Protein AF-A0A6G4Q696-F1 (afdb_monomer_lite)

Secondary structure (DSSP, 8-state):
-HHHHHS-HHHHHTTEEEHHHHHIIIIIHHHHHHHHHHHHHS-TTS--HHHHHHHHHHHHHHHHHHHHHHTT--S-EEE--HHHHHHHHHHHHHHHHHHHHTT-HHHHHHHHHHHHHHHHHH--SHHHHHHHHHHHHHHHHHHHHHHHHHHHHHTT-

Sequence (157 aa):
ILISYLYDKQYVQFQAITGMSLFYCLVIFPMTIVVYLRVSQKNYLRSNKIEMIMGTIIAIISLLLIILQAFNITWGVIPITNFGHQFFFFIGIILVIAGIFYKRLEFSGIGLLFCQKTVDAMIHNPQSAQTFSLIIWILLVVLVIYFTIRLSSRTRL

pLDDT: mean 83.84, std 8.09, range [45.0, 93.19]

Structure (mmCIF, N/CA/C/O backbone):
data_AF-A0A6G4Q696-F1
#
_entry.id   AF-A0A6G4Q696-F1
#
loop_
_atom_site.group_PDB
_atom_site.id
_atom_site.type_symbol
_atom_site.label_atom_id
_atom_site.label_alt_id
_atom_site.label_comp_id
_atom_site.label_asym_id
_atom_site.label_entity_id
_atom_site.label_seq_id
_atom_site.pdbx_PDB_ins_code
_atom_site.Cartn_x
_atom_site.Cartn_y
_atom_site.Cartn_z
_atom_site.occupancy
_atom_site.B_iso_or_equiv
_atom_site.auth_seq_id
_atom_site.auth_comp_id
_atom_site.auth_asym_id
_atom_site.auth_atom_id
_atom_site.pdbx_PDB_model_num
ATOM 1 N N . ILE A 1 1 ? 3.439 3.596 6.120 1.00 63.78 1 ILE A N 1
ATOM 2 C CA . ILE A 1 1 ? 4.892 3.778 6.375 1.00 63.78 1 ILE A CA 1
ATOM 3 C C . ILE A 1 1 ? 5.698 2.643 5.749 1.00 63.78 1 ILE A C 1
ATOM 5 O O . ILE A 1 1 ? 6.442 2.932 4.823 1.00 63.78 1 ILE A O 1
ATOM 9 N N . LEU A 1 2 ? 5.495 1.377 6.149 1.00 72.62 2 LEU A N 1
ATOM 10 C CA . LEU A 1 2 ? 6.264 0.227 5.630 1.00 72.62 2 LEU A CA 1
ATOM 11 C C . LEU A 1 2 ? 6.328 0.156 4.100 1.00 72.62 2 LEU A C 1
ATOM 13 O O . LEU A 1 2 ? 7.404 0.025 3.532 1.00 72.62 2 LEU A O 1
ATOM 17 N N . ILE A 1 3 ? 5.184 0.336 3.437 1.00 72.75 3 ILE A N 1
ATOM 18 C CA . ILE A 1 3 ? 5.108 0.322 1.975 1.00 72.75 3 ILE A CA 1
ATOM 19 C C . ILE A 1 3 ? 5.985 1.382 1.305 1.00 72.75 3 ILE A C 1
ATOM 21 O O . ILE A 1 3 ? 6.590 1.128 0.271 1.00 72.75 3 ILE A O 1
ATOM 25 N N . SER A 1 4 ? 6.099 2.565 1.911 1.00 67.50 4 SER A N 1
ATOM 26 C CA . SER A 1 4 ? 6.919 3.645 1.366 1.00 67.50 4 SER A CA 1
ATOM 27 C C . SER A 1 4 ? 8.407 3.312 1.435 1.00 67.50 4 SER A C 1
ATOM 29 O O . SER A 1 4 ? 9.162 3.808 0.600 1.00 67.50 4 SER A O 1
ATOM 31 N N . TYR A 1 5 ? 8.793 2.506 2.429 1.00 68.44 5 TYR A N 1
ATOM 32 C CA . TYR A 1 5 ? 10.171 2.147 2.757 1.00 68.44 5 TYR A CA 1
ATOM 33 C C . TYR A 1 5 ? 10.646 0.887 2.030 1.00 68.44 5 TYR A C 1
ATOM 35 O O . TYR A 1 5 ? 11.786 0.825 1.593 1.00 68.44 5 TYR A O 1
ATOM 43 N N . LEU A 1 6 ? 9.774 -0.115 1.901 1.00 74.56 6 LEU A N 1
ATOM 44 C CA . LEU A 1 6 ? 10.112 -1.402 1.292 1.00 74.56 6 LEU A CA 1
ATOM 45 C C . LEU A 1 6 ? 9.912 -1.404 -0.222 1.00 74.56 6 LEU A C 1
ATOM 47 O O . LEU A 1 6 ? 10.681 -2.037 -0.941 1.00 74.56 6 LEU A O 1
ATOM 51 N N . TYR A 1 7 ? 8.863 -0.737 -0.707 1.00 76.44 7 TYR A N 1
ATOM 52 C CA . TYR A 1 7 ? 8.533 -0.731 -2.126 1.00 76.44 7 TYR A CA 1
ATOM 53 C C . TYR A 1 7 ? 9.314 0.380 -2.818 1.00 76.44 7 TYR A C 1
ATOM 55 O O . TYR A 1 7 ? 8.905 1.546 -2.819 1.00 76.44 7 TYR A O 1
ATOM 63 N N . ASP A 1 8 ? 10.471 0.038 -3.366 1.00 76.88 8 ASP A N 1
ATOM 64 C CA . ASP A 1 8 ? 11.295 0.994 -4.088 1.00 76.88 8 ASP A CA 1
ATOM 65 C C . ASP A 1 8 ? 10.829 1.118 -5.546 1.00 76.88 8 ASP A C 1
ATOM 67 O O . ASP A 1 8 ? 10.622 0.141 -6.265 1.00 76.88 8 ASP A O 1
ATOM 71 N N . LYS A 1 9 ? 10.613 2.372 -5.943 1.00 75.31 9 LYS A N 1
ATOM 72 C CA . LYS A 1 9 ? 10.074 2.764 -7.241 1.00 75.31 9 LYS A CA 1
ATOM 73 C C . LYS A 1 9 ? 11.085 2.507 -8.364 1.00 75.31 9 LYS A C 1
ATOM 75 O O . LYS A 1 9 ? 10.674 2.264 -9.492 1.00 75.31 9 LYS A O 1
ATOM 80 N N . GLN A 1 10 ? 12.384 2.500 -8.054 1.00 76.69 10 GLN A N 1
ATOM 81 C CA . GLN A 1 10 ? 13.433 2.227 -9.038 1.00 76.69 10 GLN A CA 1
ATOM 82 C C . GLN A 1 10 ? 13.297 0.825 -9.641 1.00 76.69 10 GLN A C 1
ATOM 84 O O . GLN A 1 10 ? 13.380 0.674 -10.856 1.00 76.69 10 GLN A O 1
ATOM 89 N N . TYR A 1 11 ? 12.994 -0.192 -8.825 1.00 74.38 11 TYR A N 1
ATOM 90 C CA . TYR A 1 11 ? 12.856 -1.568 -9.316 1.00 74.38 11 TYR A CA 1
ATOM 91 C C . TYR A 1 11 ? 11.647 -1.772 -10.237 1.00 74.38 11 TYR A C 1
ATOM 93 O O . TYR A 1 11 ? 11.683 -2.655 -11.089 1.00 74.38 11 TYR A O 1
ATOM 101 N N . VAL A 1 12 ? 10.614 -0.929 -10.141 1.00 71.69 12 VAL A N 1
ATOM 102 C CA . VAL A 1 12 ? 9.414 -1.021 -10.994 1.00 71.69 12 VAL A CA 1
ATOM 103 C C . VAL A 1 12 ? 9.760 -0.787 -12.463 1.00 71.69 12 VAL A C 1
ATOM 105 O O . VAL A 1 12 ? 9.250 -1.485 -13.335 1.00 71.69 12 VAL A O 1
ATOM 108 N N . GLN A 1 13 ? 10.679 0.141 -12.741 1.00 74.31 13 GLN A N 1
ATOM 109 C CA . GLN A 1 13 ? 11.148 0.413 -14.104 1.00 74.31 13 GLN A CA 1
ATOM 110 C C . GLN A 1 13 ? 11.919 -0.775 -14.697 1.00 74.31 13 GLN A C 1
ATOM 112 O O . GLN A 1 13 ? 11.897 -0.986 -15.907 1.00 74.31 13 GLN A O 1
ATOM 117 N N . PHE A 1 14 ? 12.543 -1.586 -13.838 1.00 78.12 14 PHE A N 1
ATOM 118 C CA . PHE A 1 14 ? 13.270 -2.801 -14.208 1.00 78.12 14 PHE A CA 1
ATOM 119 C C . PHE A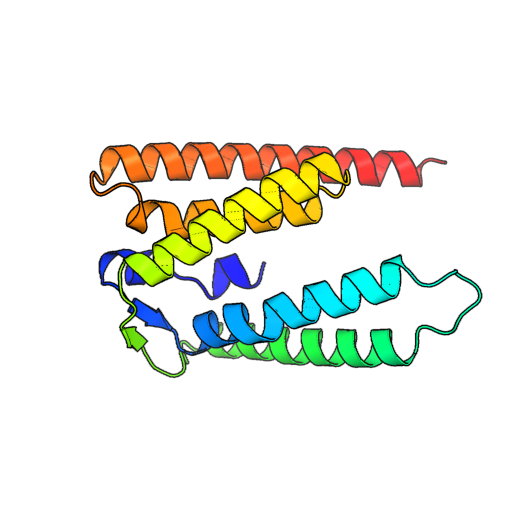 1 14 ? 12.429 -4.078 -14.088 1.00 78.12 14 PHE A C 1
ATOM 121 O O . PHE A 1 14 ? 12.990 -5.167 -14.174 1.00 78.12 14 PHE A O 1
ATOM 128 N N . GLN A 1 15 ? 11.107 -3.965 -13.896 1.00 80.81 15 GLN A N 1
ATOM 129 C CA . GLN A 1 15 ? 10.215 -5.120 -13.728 1.00 80.81 15 GLN A CA 1
ATOM 130 C C . GLN A 1 15 ? 10.680 -6.042 -12.591 1.00 80.81 15 GLN A C 1
ATOM 132 O O . GLN A 1 15 ? 10.793 -7.260 -12.732 1.00 80.81 15 GLN A O 1
ATOM 137 N N . ALA A 1 16 ? 11.017 -5.438 -11.455 1.00 82.38 16 ALA A N 1
ATOM 138 C CA . ALA A 1 16 ? 11.578 -6.128 -10.314 1.00 82.38 16 ALA A CA 1
ATOM 139 C C . ALA A 1 16 ? 10.956 -5.651 -8.999 1.00 82.38 16 ALA A C 1
ATOM 141 O O . ALA A 1 16 ? 10.448 -4.536 -8.864 1.00 82.38 16 ALA A O 1
ATOM 142 N N . ILE A 1 17 ? 11.022 -6.518 -7.995 1.00 84.12 17 ILE A N 1
ATOM 143 C CA . ILE A 1 17 ? 10.600 -6.231 -6.630 1.00 84.12 17 ILE A CA 1
ATOM 144 C C . ILE A 1 17 ? 11.579 -6.882 -5.649 1.00 84.12 17 ILE A C 1
ATOM 146 O O . ILE A 1 17 ? 12.161 -7.927 -5.936 1.00 84.12 17 ILE A O 1
ATOM 150 N N . THR A 1 18 ? 11.770 -6.293 -4.473 1.00 85.69 18 THR A N 1
ATOM 151 C CA . THR A 1 18 ? 12.564 -6.943 -3.419 1.00 85.69 18 THR A CA 1
ATOM 152 C C . THR A 1 18 ? 11.758 -8.059 -2.757 1.00 85.69 18 THR A C 1
ATOM 154 O O . THR A 1 18 ? 10.540 -7.942 -2.590 1.00 85.69 18 THR A O 1
ATOM 157 N N . GLY A 1 19 ? 12.423 -9.127 -2.310 1.00 83.12 19 GLY A N 1
ATOM 158 C CA . GLY A 1 19 ? 11.761 -10.211 -1.575 1.00 83.12 19 GLY A CA 1
ATOM 159 C C . GLY A 1 19 ? 10.996 -9.701 -0.347 1.00 83.12 19 GLY A C 1
ATOM 160 O O . GLY A 1 19 ? 9.878 -10.139 -0.073 1.00 83.12 19 GLY A O 1
ATOM 161 N N . MET A 1 20 ? 11.539 -8.690 0.340 1.00 85.75 20 MET A N 1
ATOM 162 C CA . MET A 1 20 ? 10.879 -8.070 1.494 1.00 85.75 20 MET A CA 1
ATOM 163 C C . MET A 1 20 ? 9.612 -7.280 1.140 1.00 85.75 20 MET A C 1
ATOM 165 O O . MET A 1 20 ? 8.629 -7.335 1.882 1.00 85.75 20 MET A O 1
ATOM 169 N N . SER A 1 21 ? 9.590 -6.553 0.017 1.00 83.88 21 SER A N 1
ATOM 170 C CA . SER A 1 21 ? 8.384 -5.823 -0.403 1.00 83.88 21 SER A CA 1
ATOM 171 C C . SER A 1 21 ? 7.302 -6.756 -0.931 1.00 83.88 21 SER A C 1
ATOM 173 O O . SER A 1 21 ? 6.124 -6.529 -0.649 1.00 83.88 21 SER A O 1
ATOM 175 N N . LEU A 1 22 ? 7.684 -7.847 -1.598 1.00 85.94 22 LEU A N 1
ATOM 176 C CA . LEU A 1 22 ? 6.765 -8.915 -1.985 1.00 85.94 22 LEU A CA 1
ATOM 177 C C . LEU A 1 22 ? 6.146 -9.571 -0.740 1.00 85.94 22 LEU A C 1
ATOM 179 O O . LEU A 1 22 ? 4.921 -9.669 -0.642 1.00 85.94 22 LEU A O 1
ATOM 183 N N . PHE A 1 23 ? 6.967 -9.928 0.253 1.00 87.88 23 PHE A N 1
ATOM 184 C CA . PHE A 1 23 ? 6.494 -10.475 1.528 1.00 87.88 23 PHE A CA 1
ATOM 185 C C . PHE A 1 23 ? 5.543 -9.513 2.253 1.00 87.88 23 PHE A C 1
ATOM 187 O O . PHE A 1 23 ? 4.484 -9.919 2.736 1.00 87.88 23 PHE A O 1
ATOM 194 N N . TYR A 1 24 ? 5.865 -8.217 2.274 1.00 87.19 24 TYR A N 1
ATOM 195 C CA . TYR A 1 24 ? 4.965 -7.212 2.826 1.00 87.19 24 TYR A CA 1
ATOM 196 C C . TYR A 1 24 ? 3.617 -7.171 2.093 1.00 87.19 24 TYR A C 1
ATOM 198 O O . TYR A 1 24 ? 2.572 -7.194 2.744 1.00 87.19 24 TYR A O 1
ATOM 206 N N . CYS A 1 25 ? 3.630 -7.127 0.758 1.00 86.06 25 CYS A N 1
ATOM 207 C CA . CYS A 1 25 ? 2.414 -6.990 -0.042 1.00 86.06 25 CYS A CA 1
ATOM 208 C C . CYS A 1 25 ? 1.510 -8.227 0.030 1.00 86.06 25 CYS A C 1
ATOM 210 O O . CYS A 1 25 ? 0.291 -8.072 0.039 1.00 86.06 25 CYS A O 1
ATOM 212 N N . LEU A 1 26 ? 2.080 -9.436 0.088 1.00 86.38 26 LEU A N 1
ATOM 213 C CA . LEU A 1 26 ? 1.307 -10.683 0.085 1.00 86.38 26 LEU A CA 1
ATOM 214 C C . LEU A 1 26 ? 0.927 -11.184 1.478 1.00 86.38 26 LEU A C 1
ATOM 216 O O . LEU A 1 26 ? -0.119 -11.809 1.627 1.00 86.38 26 LEU A O 1
ATOM 220 N N . VAL A 1 27 ? 1.755 -10.940 2.495 1.00 87.88 27 VAL A N 1
ATOM 221 C CA . VAL A 1 27 ? 1.557 -11.530 3.827 1.00 87.88 27 VAL A CA 1
ATOM 222 C C . VAL A 1 27 ? 1.122 -10.471 4.824 1.00 87.88 27 VAL A C 1
ATOM 224 O O . VAL A 1 27 ? 0.014 -10.532 5.356 1.00 87.88 27 VAL A O 1
ATOM 227 N N . ILE A 1 28 ? 1.968 -9.469 5.059 1.00 89.31 28 ILE A N 1
ATOM 228 C CA . ILE A 1 28 ? 1.735 -8.491 6.129 1.00 89.31 28 ILE A CA 1
ATOM 229 C C . ILE A 1 28 ? 0.505 -7.646 5.827 1.00 89.31 28 ILE A C 1
ATOM 231 O O . ILE A 1 28 ? -0.361 -7.487 6.685 1.00 89.31 28 ILE A O 1
ATOM 235 N N . PHE A 1 29 ? 0.407 -7.116 4.610 1.00 87.69 29 PHE A N 1
ATOM 236 C CA . PHE A 1 29 ? -0.664 -6.203 4.254 1.00 87.69 29 PHE A CA 1
ATOM 237 C C . PHE A 1 29 ? -2.058 -6.863 4.355 1.00 87.69 29 PHE A C 1
ATOM 239 O O . PHE A 1 29 ? -2.893 -6.345 5.105 1.00 87.69 29 PHE A O 1
ATOM 246 N N . PRO A 1 30 ? -2.325 -8.044 3.763 1.00 87.50 30 PRO A N 1
ATOM 247 C CA . PRO A 1 30 ? -3.601 -8.733 3.956 1.00 87.50 30 PRO A CA 1
ATOM 248 C C . PRO A 1 30 ? -3.870 -9.097 5.418 1.00 87.50 30 PRO A C 1
ATOM 250 O O . PRO A 1 30 ? -4.986 -8.907 5.903 1.00 87.50 30 PRO A O 1
ATOM 253 N N . MET A 1 31 ? -2.850 -9.549 6.157 1.00 87.50 31 MET A N 1
ATOM 254 C CA . MET A 1 31 ? -3.003 -9.896 7.572 1.00 87.50 31 MET A CA 1
ATOM 255 C C . MET A 1 31 ? -3.409 -8.677 8.414 1.00 87.50 31 MET A C 1
ATOM 257 O O . MET A 1 31 ? -4.308 -8.785 9.250 1.00 87.50 31 MET A O 1
ATOM 261 N N . THR A 1 32 ? -2.830 -7.498 8.150 1.00 87.38 32 THR A N 1
ATOM 262 C CA . THR A 1 32 ? -3.235 -6.249 8.821 1.00 87.38 32 THR A CA 1
ATOM 263 C C . THR A 1 32 ? -4.687 -5.881 8.536 1.00 87.38 32 THR A C 1
ATOM 265 O O . THR A 1 32 ? -5.405 -5.517 9.467 1.00 87.38 32 THR A O 1
ATOM 268 N N . ILE A 1 33 ? -5.158 -6.038 7.291 1.00 86.81 33 ILE A N 1
ATOM 269 C CA . ILE A 1 33 ? -6.563 -5.790 6.937 1.00 86.81 33 ILE A CA 1
ATOM 270 C C . ILE A 1 33 ? -7.483 -6.743 7.704 1.00 86.81 33 ILE A C 1
ATOM 272 O O . ILE A 1 33 ? -8.482 -6.304 8.273 1.00 86.81 33 ILE A O 1
ATOM 276 N N . VAL A 1 34 ? -7.148 -8.035 7.768 1.00 86.62 34 VAL A N 1
ATOM 277 C CA . VAL A 1 34 ? -7.959 -9.032 8.484 1.00 86.62 34 VAL A CA 1
ATOM 278 C C . VAL A 1 34 ? -8.056 -8.703 9.972 1.00 86.62 34 VAL A C 1
ATOM 280 O O . VAL A 1 34 ? -9.156 -8.715 10.528 1.00 86.62 34 VAL A O 1
ATOM 283 N N . VAL A 1 35 ? -6.933 -8.378 10.622 1.00 86.38 35 VAL A N 1
ATOM 284 C CA . VAL A 1 35 ? -6.926 -7.975 12.038 1.00 86.38 35 VAL A CA 1
ATOM 285 C C . VAL A 1 35 ? -7.776 -6.723 12.237 1.00 86.38 35 VAL A C 1
ATOM 287 O O . VAL A 1 35 ? -8.628 -6.696 13.124 1.00 86.38 35 VAL A O 1
ATOM 290 N N . TYR A 1 36 ? -7.615 -5.720 11.374 1.00 85.06 36 TYR A N 1
ATOM 291 C CA . TYR A 1 36 ? -8.375 -4.477 11.444 1.00 85.06 36 TYR A CA 1
ATOM 292 C C . TYR A 1 36 ? -9.889 -4.699 11.315 1.00 85.06 36 TYR A C 1
ATOM 294 O O . TYR A 1 36 ? -10.668 -4.180 12.118 1.00 85.06 36 TYR A O 1
ATOM 302 N N . LEU A 1 37 ? -10.325 -5.498 10.334 1.00 83.81 37 LEU A N 1
ATOM 303 C CA . LEU A 1 37 ? -11.741 -5.813 10.136 1.00 83.81 37 LEU A CA 1
ATOM 304 C C . LEU A 1 37 ? -12.318 -6.568 11.337 1.00 83.81 37 LEU A C 1
ATOM 306 O O . LEU A 1 37 ? -13.399 -6.217 11.808 1.00 83.81 37 LEU A O 1
ATOM 310 N N . ARG A 1 38 ? -11.579 -7.542 11.886 1.00 83.88 38 ARG A N 1
ATOM 311 C CA . ARG A 1 38 ? -12.001 -8.288 13.082 1.00 83.88 38 ARG A CA 1
ATOM 312 C C . ARG A 1 38 ? -12.153 -7.390 14.302 1.00 83.88 38 ARG A C 1
ATOM 314 O O . ARG A 1 38 ? -13.157 -7.496 15.001 1.00 83.88 38 ARG A O 1
ATOM 321 N N . VAL A 1 39 ? -11.198 -6.490 14.541 1.00 83.06 39 VAL A N 1
ATOM 322 C CA . VAL A 1 39 ? -11.287 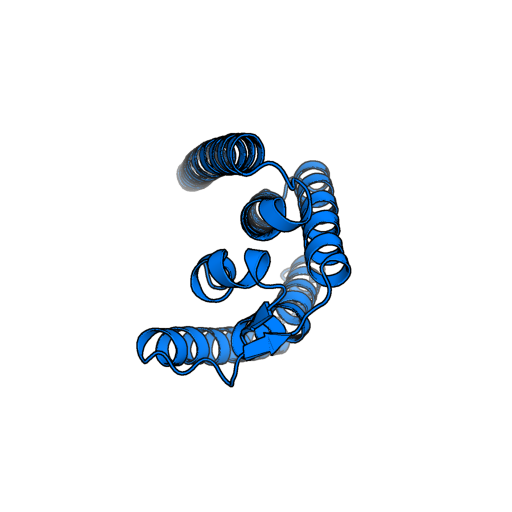-5.519 15.643 1.00 83.06 39 VAL A CA 1
ATOM 323 C C . VAL A 1 39 ? -12.489 -4.600 15.443 1.00 83.06 39 VAL A C 1
ATOM 325 O O . VAL A 1 39 ? -13.235 -4.358 16.384 1.00 83.06 39 VAL A O 1
ATOM 328 N N . SER A 1 40 ? -12.727 -4.139 14.214 1.00 78.44 40 SER A N 1
ATOM 329 C CA . SER A 1 40 ? -13.833 -3.230 13.923 1.00 78.44 40 SER A CA 1
ATOM 330 C C . SER A 1 40 ? -15.222 -3.866 14.024 1.00 78.44 40 SER A C 1
ATOM 332 O O . SER A 1 40 ? -16.189 -3.127 14.193 1.00 78.44 40 SER A O 1
ATOM 334 N N . GLN A 1 41 ? -15.346 -5.182 13.849 1.00 79.44 41 GLN A N 1
ATOM 335 C CA . GLN A 1 41 ? -16.622 -5.901 13.932 1.00 79.44 41 GLN A CA 1
ATOM 336 C C . GLN A 1 41 ? -16.961 -6.344 15.362 1.00 79.44 41 GLN A C 1
ATOM 338 O O . GLN A 1 41 ? -18.110 -6.685 15.643 1.00 79.44 41 GLN A O 1
ATOM 343 N N . LYS A 1 42 ? -15.983 -6.370 16.275 1.00 79.44 42 LYS A N 1
ATOM 344 C CA . LYS A 1 42 ? -16.206 -6.774 17.665 1.00 79.44 42 LYS A CA 1
ATOM 345 C C . LYS A 1 42 ? -16.800 -5.629 18.491 1.00 79.44 42 LYS A C 1
ATOM 347 O O . LYS A 1 42 ? -16.282 -4.518 18.507 1.00 79.44 42 LYS A O 1
ATOM 352 N N . ASN A 1 43 ? -17.857 -5.941 19.243 1.00 64.25 43 ASN A N 1
ATOM 353 C CA . ASN A 1 43 ? -18.410 -5.045 20.259 1.00 64.25 43 ASN A CA 1
ATOM 354 C C . ASN A 1 43 ? -17.420 -4.859 21.419 1.00 64.25 43 ASN A C 1
ATOM 356 O O . ASN A 1 43 ? -16.729 -5.804 21.803 1.00 64.25 43 ASN A O 1
ATOM 360 N N . TYR A 1 44 ? -17.424 -3.667 22.021 1.00 61.19 44 TYR A N 1
ATOM 361 C CA . TYR A 1 44 ? -16.522 -3.250 23.108 1.00 61.19 44 TYR A CA 1
ATOM 362 C C . TYR A 1 44 ? -16.496 -4.193 24.328 1.00 61.19 44 TYR A C 1
ATOM 364 O O . TYR A 1 44 ? -15.519 -4.216 25.069 1.00 61.19 44 TYR A O 1
ATOM 372 N N . LEU A 1 45 ? -17.552 -4.989 24.527 1.00 57.69 45 LEU A N 1
ATOM 373 C CA . LEU A 1 45 ? -17.686 -5.950 25.627 1.00 57.69 45 LEU A CA 1
ATOM 374 C C . LEU A 1 45 ? -16.893 -7.250 25.416 1.00 57.69 45 LEU A C 1
ATOM 376 O O . LEU A 1 45 ? -16.704 -8.014 26.360 1.00 57.69 45 LEU A O 1
ATOM 380 N N . ARG A 1 46 ? -16.452 -7.548 24.186 1.00 65.06 46 ARG A N 1
ATOM 381 C CA . ARG A 1 46 ? -15.755 -8.800 23.872 1.00 65.06 46 ARG A CA 1
ATOM 382 C C . ARG A 1 46 ? -14.246 -8.588 23.912 1.00 65.06 46 ARG A C 1
ATOM 384 O O . ARG A 1 46 ? -13.719 -7.652 23.324 1.00 65.06 46 ARG A O 1
ATOM 391 N N . SER A 1 47 ? -13.538 -9.496 24.580 1.00 70.25 47 SER A N 1
ATOM 392 C CA . SER A 1 47 ? -12.080 -9.423 24.681 1.00 70.25 47 SER A CA 1
ATOM 393 C C . SER A 1 47 ? -11.403 -9.517 23.303 1.00 70.25 47 SER A C 1
ATOM 395 O O . SER A 1 47 ? -11.682 -10.426 22.512 1.00 70.25 47 SER A O 1
ATOM 397 N N . ASN A 1 48 ? -10.468 -8.596 23.058 1.00 79.25 48 ASN A N 1
ATOM 398 C CA . ASN A 1 48 ? -9.656 -8.501 21.840 1.00 79.25 48 ASN A CA 1
ATOM 399 C C . ASN A 1 48 ? -8.234 -9.063 22.032 1.00 79.25 48 ASN A C 1
ATOM 401 O O . ASN A 1 48 ? -7.312 -8.682 21.316 1.00 79.25 48 ASN A O 1
ATOM 405 N N . LYS A 1 49 ? -8.023 -9.952 23.018 1.00 81.56 49 LYS A N 1
ATOM 406 C CA . LYS A 1 49 ? -6.687 -10.488 23.355 1.00 81.56 49 LYS A CA 1
ATOM 407 C C . LYS A 1 49 ? -5.985 -11.145 22.160 1.00 81.56 49 LYS A C 1
ATOM 409 O O . LYS A 1 49 ? -4.796 -10.923 21.967 1.00 81.56 49 LYS A O 1
ATOM 414 N N . ILE A 1 50 ? -6.710 -11.918 21.350 1.00 82.75 50 ILE A N 1
ATOM 415 C CA . ILE A 1 50 ? -6.136 -12.623 20.192 1.00 82.75 50 ILE A CA 1
ATOM 416 C C . ILE A 1 50 ? -5.732 -11.626 19.101 1.00 82.75 50 ILE A C 1
ATOM 418 O O . ILE A 1 50 ? -4.632 -11.711 18.563 1.00 82.75 50 ILE A O 1
ATOM 422 N N . GLU A 1 51 ? -6.593 -10.656 18.791 1.00 84.12 51 GLU A N 1
ATOM 423 C CA . GLU A 1 51 ? -6.312 -9.618 17.797 1.00 84.12 51 GLU A CA 1
ATOM 424 C C . GLU A 1 51 ? -5.158 -8.717 18.231 1.00 84.12 51 GLU A C 1
ATOM 426 O O . GLU A 1 51 ? -4.338 -8.342 17.399 1.00 84.12 51 GLU A O 1
ATOM 431 N N . MET A 1 52 ? -5.059 -8.427 19.530 1.00 83.38 52 MET A N 1
ATOM 432 C CA . MET A 1 52 ? -3.936 -7.698 20.107 1.00 83.38 52 MET A CA 1
ATOM 433 C C . MET A 1 52 ? -2.629 -8.476 19.929 1.00 83.38 52 MET A C 1
ATOM 435 O O . MET A 1 52 ? -1.668 -7.910 19.426 1.00 83.38 52 MET A O 1
ATOM 439 N N . ILE A 1 53 ? -2.594 -9.774 20.258 1.00 86.88 53 ILE A N 1
ATOM 440 C CA . ILE A 1 53 ? -1.399 -10.614 20.064 1.00 86.88 53 ILE A CA 1
ATOM 441 C C . ILE A 1 53 ? -1.003 -10.663 18.583 1.00 86.88 53 ILE A C 1
ATOM 443 O O . ILE A 1 53 ? 0.159 -10.429 18.258 1.00 86.88 53 ILE A O 1
ATOM 447 N N . MET A 1 54 ? -1.958 -10.911 17.679 1.00 86.94 54 MET A N 1
ATOM 448 C CA . MET A 1 54 ? -1.686 -10.908 16.238 1.00 86.94 54 MET A CA 1
ATOM 449 C C . MET A 1 54 ? -1.167 -9.547 15.760 1.00 86.94 54 MET A C 1
ATOM 451 O O . MET A 1 54 ? -0.192 -9.495 15.017 1.00 86.94 54 MET A O 1
ATOM 455 N N . GLY A 1 55 ? -1.771 -8.446 16.216 1.00 86.38 55 GLY A N 1
ATOM 456 C CA . GLY A 1 55 ? -1.320 -7.089 15.908 1.00 86.38 55 GLY A CA 1
ATOM 457 C C . GLY A 1 55 ? 0.108 -6.822 16.388 1.00 86.38 55 GLY A C 1
ATOM 458 O O . GLY A 1 55 ? 0.917 -6.291 15.630 1.00 86.38 55 GLY A O 1
ATOM 459 N N . THR A 1 56 ? 0.451 -7.252 17.604 1.00 86.94 56 THR A N 1
ATOM 460 C CA . THR A 1 56 ? 1.804 -7.119 18.160 1.00 86.94 56 THR A CA 1
ATOM 461 C C . THR A 1 56 ? 2.824 -7.934 17.367 1.00 86.94 56 THR A C 1
ATOM 463 O O . THR A 1 56 ? 3.892 -7.420 17.048 1.00 86.94 56 THR A O 1
ATOM 466 N N . ILE A 1 57 ? 2.494 -9.172 16.980 1.00 90.50 57 ILE A N 1
ATOM 467 C CA . ILE A 1 57 ? 3.367 -10.001 16.132 1.00 90.50 57 ILE A CA 1
ATOM 468 C C . ILE A 1 57 ? 3.630 -9.299 14.795 1.00 90.50 57 ILE A C 1
ATOM 470 O O . ILE A 1 57 ? 4.781 -9.178 14.377 1.00 90.50 57 ILE A O 1
ATOM 474 N N . ILE A 1 58 ? 2.584 -8.775 14.150 1.00 90.56 58 ILE A N 1
ATOM 475 C CA . ILE A 1 58 ? 2.722 -8.041 12.888 1.00 90.56 58 ILE A CA 1
ATOM 476 C C . ILE A 1 58 ? 3.599 -6.795 13.063 1.00 90.56 58 ILE A C 1
ATOM 478 O O . ILE A 1 58 ? 4.427 -6.504 12.197 1.00 90.56 58 ILE A O 1
ATOM 482 N N . ALA A 1 59 ? 3.449 -6.070 14.173 1.00 87.31 59 ALA A N 1
ATOM 483 C CA . ALA A 1 59 ? 4.262 -4.897 14.472 1.00 87.31 59 ALA A CA 1
ATOM 484 C C . ALA A 1 59 ? 5.746 -5.258 14.652 1.00 87.31 59 ALA A C 1
ATOM 486 O O . ALA A 1 59 ? 6.602 -4.585 14.080 1.00 87.31 59 ALA A O 1
ATOM 487 N N . ILE A 1 60 ? 6.052 -6.347 15.368 1.00 91.62 60 ILE A N 1
ATOM 488 C CA . ILE A 1 60 ? 7.425 -6.843 15.557 1.00 91.62 60 ILE A CA 1
ATOM 489 C C . ILE A 1 60 ? 8.048 -7.242 14.214 1.00 91.62 60 ILE A C 1
ATOM 491 O O . ILE A 1 60 ? 9.157 -6.812 13.902 1.00 91.62 60 ILE A O 1
ATOM 495 N N . ILE A 1 61 ? 7.330 -8.010 13.388 1.00 90.50 61 ILE A N 1
ATOM 496 C CA . ILE A 1 61 ? 7.813 -8.411 12.057 1.00 90.50 61 ILE A CA 1
ATOM 497 C C . ILE A 1 61 ? 8.042 -7.175 11.180 1.00 90.50 61 ILE A C 1
ATOM 499 O O . ILE A 1 61 ? 9.062 -7.070 10.505 1.00 90.50 61 ILE A O 1
ATOM 503 N N . SER A 1 62 ? 7.120 -6.211 11.215 1.00 86.75 62 SER A N 1
ATOM 504 C CA . SER A 1 62 ? 7.244 -4.965 10.456 1.00 86.75 62 SER A CA 1
ATOM 505 C C . SER A 1 62 ? 8.473 -4.161 10.886 1.00 86.75 62 SER A C 1
ATOM 507 O O . SER A 1 62 ? 9.210 -3.676 10.033 1.00 86.75 62 SER A O 1
ATOM 509 N N . LEU A 1 63 ? 8.732 -4.054 12.193 1.00 88.62 63 LEU A N 1
ATOM 510 C CA . LEU A 1 63 ? 9.933 -3.407 12.723 1.00 88.62 63 LEU A CA 1
ATOM 511 C C . LEU A 1 63 ? 11.204 -4.100 12.212 1.00 88.62 63 LEU A C 1
ATOM 513 O O . LEU A 1 63 ? 12.126 -3.433 11.749 1.00 88.62 63 LEU A O 1
ATOM 517 N N . LEU A 1 64 ? 11.228 -5.434 12.243 1.00 89.38 64 LEU A N 1
ATOM 518 C CA . LEU A 1 64 ? 12.358 -6.226 11.768 1.00 89.38 64 LEU A CA 1
ATOM 519 C C . LEU A 1 64 ? 12.629 -5.970 10.278 1.00 89.38 64 LEU A C 1
ATOM 521 O O . LEU A 1 64 ? 13.776 -5.749 9.901 1.00 89.38 64 LEU A O 1
ATOM 525 N N . LEU A 1 65 ? 11.588 -5.904 9.441 1.00 86.75 65 LEU A N 1
ATOM 526 C CA . LEU A 1 65 ? 11.739 -5.573 8.019 1.00 86.75 65 LEU A CA 1
ATOM 527 C C . LEU A 1 65 ? 12.305 -4.165 7.786 1.00 86.75 65 LEU A C 1
ATOM 529 O O . LEU A 1 65 ? 13.103 -3.982 6.871 1.00 86.75 65 LEU A O 1
ATOM 533 N N . ILE A 1 66 ? 11.924 -3.174 8.603 1.00 86.19 66 ILE A N 1
ATOM 534 C CA . ILE A 1 66 ? 12.509 -1.822 8.521 1.00 86.19 66 ILE A CA 1
ATOM 535 C C . ILE A 1 66 ? 14.003 -1.881 8.833 1.00 86.19 66 ILE A C 1
ATOM 537 O O . ILE A 1 66 ? 14.798 -1.285 8.111 1.00 86.19 66 ILE A O 1
ATOM 541 N N . ILE A 1 67 ? 14.383 -2.608 9.886 1.00 87.50 67 ILE A N 1
ATOM 542 C CA . ILE A 1 67 ? 15.784 -2.760 10.289 1.00 87.50 67 ILE A CA 1
ATOM 543 C C . ILE A 1 67 ? 16.578 -3.448 9.175 1.00 87.50 67 ILE A C 1
ATOM 545 O O . ILE A 1 67 ? 17.606 -2.928 8.758 1.00 87.50 67 ILE A O 1
ATOM 549 N N . LEU A 1 68 ? 16.084 -4.564 8.633 1.00 87.50 68 LEU A N 1
ATOM 550 C CA . LEU A 1 68 ? 16.735 -5.255 7.516 1.00 87.50 68 LEU A CA 1
ATOM 551 C C . LEU A 1 68 ? 16.933 -4.333 6.307 1.00 87.50 68 LEU A C 1
ATOM 553 O O . LEU A 1 68 ? 18.017 -4.313 5.725 1.00 87.50 68 LEU A O 1
ATOM 557 N N . GLN A 1 69 ? 15.923 -3.524 5.971 1.00 83.81 69 GLN A N 1
ATOM 558 C CA . GLN A 1 69 ? 16.013 -2.574 4.864 1.00 83.81 69 GLN A CA 1
ATOM 559 C C . GLN A 1 69 ? 17.048 -1.481 5.152 1.00 83.81 69 GLN A C 1
ATOM 561 O O . GLN A 1 69 ? 17.790 -1.102 4.251 1.00 83.81 69 GLN A O 1
ATOM 566 N N . ALA A 1 70 ? 17.141 -1.005 6.398 1.00 84.38 70 ALA A N 1
ATOM 567 C CA . ALA A 1 70 ? 18.147 -0.025 6.810 1.00 84.38 70 ALA A CA 1
ATOM 568 C C . ALA A 1 70 ? 19.585 -0.559 6.667 1.00 84.38 70 ALA A C 1
ATOM 570 O O . ALA A 1 70 ? 20.495 0.210 6.368 1.00 84.38 70 ALA A O 1
ATOM 571 N N . PHE A 1 71 ? 19.783 -1.873 6.809 1.00 88.19 71 PHE A N 1
ATOM 572 C CA . PHE A 1 71 ? 21.057 -2.556 6.551 1.00 88.19 71 PHE A CA 1
ATOM 573 C C . PHE A 1 71 ? 21.216 -3.052 5.099 1.00 88.19 71 PHE A C 1
ATOM 575 O O . PHE A 1 71 ? 22.139 -3.812 4.815 1.00 88.19 71 PHE A O 1
ATOM 582 N N . ASN A 1 72 ? 20.348 -2.631 4.168 1.00 81.44 72 ASN A N 1
ATOM 583 C CA . ASN A 1 72 ? 20.335 -3.051 2.757 1.00 81.44 72 ASN A CA 1
ATOM 584 C C . ASN A 1 72 ? 20.175 -4.571 2.529 1.00 81.44 72 ASN A C 1
ATOM 586 O O . ASN A 1 72 ? 20.568 -5.098 1.488 1.00 81.44 72 ASN A O 1
ATOM 590 N N . ILE A 1 73 ? 19.562 -5.293 3.469 1.00 83.81 73 ILE A N 1
ATOM 591 C CA . ILE A 1 73 ? 19.251 -6.718 3.319 1.00 83.81 73 ILE A CA 1
ATOM 592 C C . ILE A 1 73 ? 17.874 -6.841 2.658 1.00 83.81 73 ILE A C 1
ATOM 594 O O . ILE A 1 73 ? 16.847 -6.691 3.311 1.00 83.81 73 ILE A O 1
ATOM 598 N N . THR A 1 74 ? 17.838 -7.115 1.352 1.00 75.81 74 THR A N 1
ATOM 599 C CA . THR A 1 74 ? 16.605 -7.057 0.537 1.00 75.81 74 THR A CA 1
ATOM 600 C C . THR A 1 74 ? 15.928 -8.409 0.282 1.00 75.81 74 THR A C 1
ATOM 602 O O . THR A 1 74 ? 14.887 -8.454 -0.376 1.00 75.81 74 THR A O 1
ATOM 605 N N . TRP A 1 75 ? 16.478 -9.506 0.822 1.00 80.75 75 TRP A N 1
ATOM 606 C CA . TRP A 1 75 ? 16.057 -10.892 0.533 1.00 80.75 75 TRP A CA 1
ATOM 607 C C . TRP A 1 75 ? 15.987 -11.191 -0.975 1.00 80.75 75 TRP A C 1
ATOM 609 O O . TRP A 1 75 ? 15.099 -11.897 -1.449 1.00 80.75 75 TRP A O 1
ATOM 619 N N . GLY A 1 76 ? 16.943 -10.637 -1.725 1.00 83.19 76 GLY A N 1
ATOM 620 C CA . GLY A 1 76 ? 17.042 -10.793 -3.171 1.00 83.19 76 GLY A CA 1
ATOM 621 C C . GLY A 1 76 ? 16.109 -9.873 -3.961 1.00 83.19 76 GLY A C 1
ATOM 622 O O . GLY A 1 76 ? 15.174 -9.266 -3.433 1.00 83.19 76 GLY A O 1
ATOM 623 N N . VAL A 1 77 ? 16.394 -9.774 -5.258 1.00 84.88 77 VAL A N 1
ATOM 624 C CA . VAL A 1 77 ? 15.585 -9.045 -6.238 1.00 84.88 77 VAL A CA 1
ATOM 625 C C . VAL A 1 77 ? 14.899 -10.077 -7.121 1.00 84.88 77 VAL A C 1
ATOM 627 O O . VAL A 1 77 ? 15.558 -10.896 -7.757 1.00 84.88 77 VAL A O 1
ATOM 630 N N . ILE A 1 78 ? 13.572 -10.060 -7.114 1.00 84.88 78 ILE A N 1
ATOM 631 C CA . ILE A 1 78 ? 12.731 -11.015 -7.825 1.00 84.88 78 ILE A CA 1
ATOM 632 C C . ILE A 1 78 ? 12.140 -10.297 -9.041 1.00 84.88 78 ILE A C 1
ATOM 634 O O . ILE A 1 78 ? 11.528 -9.237 -8.869 1.00 84.88 78 ILE A O 1
ATOM 638 N N . PRO A 1 79 ? 12.293 -10.840 -10.260 1.00 82.81 79 PRO A N 1
ATOM 639 C CA . PRO A 1 79 ? 11.643 -10.274 -11.430 1.00 82.81 79 PRO A CA 1
ATOM 640 C C . PRO A 1 79 ? 10.126 -10.472 -11.328 1.00 82.81 79 PRO A C 1
ATOM 642 O O . PRO A 1 79 ? 9.642 -11.573 -11.059 1.00 82.81 79 PRO A O 1
ATOM 645 N N . ILE A 1 80 ? 9.369 -9.403 -11.552 1.00 84.44 80 ILE A N 1
ATOM 646 C CA . ILE A 1 80 ? 7.909 -9.405 -11.628 1.00 84.44 80 ILE A CA 1
ATOM 647 C C . ILE A 1 80 ? 7.495 -8.773 -12.949 1.00 84.44 80 ILE A C 1
ATOM 649 O O . ILE A 1 80 ? 7.970 -7.710 -13.324 1.00 84.44 80 ILE A O 1
ATOM 653 N N . THR A 1 81 ? 6.556 -9.408 -13.646 1.00 86.12 81 THR A N 1
ATOM 654 C CA . THR A 1 81 ? 6.012 -8.863 -14.892 1.00 86.12 81 THR A CA 1
ATOM 655 C C . THR A 1 81 ? 5.370 -7.495 -14.666 1.00 86.12 81 THR A C 1
ATOM 657 O O . THR A 1 81 ? 4.822 -7.217 -13.597 1.00 86.12 81 THR A O 1
ATOM 660 N N . ASN A 1 82 ? 5.348 -6.652 -15.702 1.00 84.19 82 ASN A N 1
ATOM 661 C CA . ASN A 1 82 ? 4.675 -5.352 -15.621 1.00 84.19 82 ASN A CA 1
ATOM 662 C C . ASN A 1 82 ? 3.206 -5.494 -15.154 1.00 84.19 82 ASN A C 1
ATOM 664 O O . ASN A 1 82 ? 2.729 -4.723 -14.326 1.00 84.19 82 ASN A O 1
ATOM 668 N N . PHE A 1 83 ? 2.527 -6.570 -15.571 1.00 86.06 83 PHE A N 1
ATOM 669 C CA . PHE A 1 83 ? 1.181 -6.928 -15.108 1.00 86.06 83 PHE A CA 1
ATOM 670 C C . PHE A 1 83 ? 1.063 -7.093 -13.584 1.00 86.06 83 PHE A C 1
ATOM 672 O O . PHE A 1 83 ? 0.033 -6.746 -13.009 1.00 86.06 83 PHE A O 1
ATOM 679 N N . GLY A 1 84 ? 2.103 -7.583 -12.905 1.00 84.00 84 GLY A N 1
ATOM 680 C CA . GLY A 1 84 ? 2.116 -7.696 -11.446 1.00 84.00 84 GLY A CA 1
ATOM 681 C C . GLY A 1 84 ? 2.116 -6.331 -10.756 1.00 84.00 84 GLY A C 1
ATOM 682 O O . GLY A 1 84 ? 1.333 -6.101 -9.835 1.00 84.00 84 GLY A O 1
ATOM 683 N N . HIS A 1 85 ? 2.925 -5.384 -11.236 1.00 86.62 85 HIS A N 1
ATOM 684 C CA . HIS A 1 85 ? 2.894 -4.005 -10.733 1.00 86.62 85 HIS A CA 1
ATOM 685 C C . HIS A 1 85 ? 1.554 -3.325 -11.038 1.00 86.62 85 HIS A C 1
ATOM 687 O O . HIS A 1 85 ? 1.004 -2.615 -10.193 1.00 86.62 85 HIS A O 1
ATOM 693 N N . GLN A 1 86 ? 0.988 -3.607 -12.212 1.00 88.50 86 GLN A N 1
ATOM 694 C CA . GLN A 1 86 ? -0.317 -3.100 -12.609 1.00 88.50 86 GLN A CA 1
ATOM 695 C C . GLN A 1 86 ? -1.457 -3.614 -11.723 1.00 88.50 86 GLN A C 1
ATOM 697 O O . GLN A 1 86 ? -2.351 -2.855 -11.350 1.00 88.50 86 GLN A O 1
ATOM 702 N N . PHE A 1 87 ? -1.401 -4.878 -11.313 1.00 90.06 87 PHE A N 1
ATOM 703 C CA . PHE A 1 87 ? -2.347 -5.453 -10.362 1.00 90.06 87 PHE A CA 1
ATOM 704 C C . PHE A 1 87 ? -2.344 -4.707 -9.017 1.00 90.06 87 PHE A C 1
ATOM 706 O O . PHE A 1 87 ? -3.406 -4.344 -8.505 1.00 90.06 87 PHE A O 1
ATOM 713 N N . PHE A 1 88 ? -1.163 -4.393 -8.471 1.00 89.31 88 PHE A N 1
ATOM 714 C CA . PHE A 1 88 ? -1.054 -3.613 -7.233 1.00 89.31 88 PHE A CA 1
ATOM 715 C C . PHE A 1 88 ? -1.572 -2.175 -7.380 1.00 89.31 88 PHE A C 1
ATOM 717 O O . PHE A 1 88 ? -2.153 -1.642 -6.432 1.00 89.31 88 PHE A O 1
ATOM 724 N N . PHE A 1 89 ? -1.435 -1.565 -8.561 1.00 90.38 89 PHE A N 1
ATOM 725 C CA . PHE A 1 89 ? -2.037 -0.262 -8.855 1.00 90.38 89 PHE A CA 1
ATOM 726 C C . PHE A 1 89 ? -3.570 -0.309 -8.753 1.00 90.38 89 PHE A C 1
ATOM 728 O O . PHE A 1 89 ? -4.178 0.529 -8.084 1.00 90.38 89 PHE A O 1
ATOM 735 N N . PHE A 1 90 ? -4.209 -1.324 -9.345 1.00 92.56 90 PHE A N 1
ATOM 736 C CA . PHE A 1 90 ? -5.665 -1.488 -9.263 1.00 92.56 90 PHE A CA 1
ATOM 737 C C . PHE A 1 90 ? -6.155 -1.789 -7.843 1.00 92.56 90 PHE A C 1
ATOM 739 O O . PHE A 1 90 ? -7.176 -1.238 -7.427 1.00 92.56 90 PHE A O 1
ATOM 746 N N . ILE A 1 91 ? -5.414 -2.585 -7.061 1.00 91.44 91 ILE A N 1
ATOM 747 C CA . ILE A 1 91 ? -5.690 -2.751 -5.623 1.00 91.44 91 ILE A CA 1
ATOM 748 C C . ILE A 1 91 ? -5.659 -1.391 -4.916 1.00 91.44 91 ILE A C 1
ATOM 750 O O . ILE A 1 91 ? -6.542 -1.099 -4.107 1.00 91.44 91 ILE A O 1
ATOM 754 N N . GLY A 1 92 ? -4.681 -0.543 -5.246 1.00 90.81 92 GLY A N 1
ATOM 755 C CA . GLY A 1 92 ? -4.589 0.823 -4.738 1.00 90.81 92 GLY A CA 1
ATOM 756 C C . GLY A 1 92 ? -5.862 1.630 -4.999 1.00 90.81 92 GLY A C 1
ATOM 757 O O . GLY A 1 92 ? -6.431 2.191 -4.063 1.00 90.81 92 GLY A O 1
ATOM 758 N N . ILE A 1 93 ? -6.373 1.615 -6.234 1.00 92.88 93 ILE A N 1
ATOM 759 C CA . ILE A 1 93 ? -7.627 2.296 -6.601 1.00 92.88 93 ILE A CA 1
ATOM 760 C C . ILE A 1 93 ? -8.813 1.765 -5.788 1.00 92.88 93 ILE A C 1
ATOM 762 O O . ILE A 1 93 ? -9.580 2.555 -5.233 1.00 92.88 93 ILE A O 1
ATOM 766 N N . ILE A 1 94 ? -8.953 0.441 -5.674 1.00 93.19 94 ILE A N 1
ATOM 767 C CA . ILE A 1 94 ? -10.038 -0.184 -4.903 1.00 93.19 94 ILE A CA 1
ATOM 768 C C . ILE A 1 94 ? -9.987 0.272 -3.441 1.00 93.19 94 ILE A C 1
ATOM 770 O O . ILE A 1 94 ? -11.018 0.628 -2.872 1.00 93.19 94 ILE A O 1
ATOM 774 N N . LEU A 1 95 ? -8.794 0.327 -2.841 1.00 91.00 95 LEU A N 1
ATOM 775 C CA . LEU A 1 95 ? -8.602 0.808 -1.471 1.00 91.00 95 LEU A CA 1
ATOM 776 C C . LEU A 1 95 ? -8.937 2.293 -1.315 1.00 91.00 95 LEU A C 1
ATOM 778 O O . LEU A 1 95 ? -9.510 2.676 -0.295 1.00 91.00 95 LEU A O 1
ATOM 782 N N . VAL A 1 96 ? -8.629 3.128 -2.314 1.00 91.75 96 VAL A N 1
ATOM 783 C CA . VAL A 1 96 ? -9.019 4.545 -2.312 1.00 91.75 96 VAL A CA 1
ATOM 784 C C . VAL A 1 96 ? -10.533 4.690 -2.289 1.00 91.75 96 VAL A C 1
ATOM 786 O O . VAL A 1 96 ? -11.056 5.368 -1.401 1.00 91.75 96 VAL A O 1
ATOM 789 N N . ILE A 1 97 ? -11.227 4.013 -3.206 1.00 91.69 97 ILE A N 1
ATOM 790 C CA . ILE A 1 97 ? -12.689 4.050 -3.317 1.00 91.69 97 ILE A CA 1
ATOM 791 C C . ILE A 1 97 ? -13.332 3.506 -2.037 1.00 91.69 97 ILE A C 1
ATOM 793 O O . ILE A 1 97 ? -14.186 4.168 -1.446 1.00 91.69 97 ILE A O 1
ATOM 797 N N . ALA A 1 98 ? -12.883 2.342 -1.561 1.00 88.62 98 ALA A N 1
ATOM 798 C CA . ALA A 1 98 ? -13.380 1.736 -0.331 1.00 88.62 98 ALA A CA 1
ATOM 799 C C . ALA A 1 98 ? -13.136 2.641 0.887 1.00 88.62 98 ALA A C 1
ATOM 801 O O . ALA A 1 98 ? -14.038 2.845 1.699 1.00 88.62 98 ALA A O 1
ATOM 802 N N . GLY A 1 99 ? -11.946 3.232 1.012 1.00 86.19 99 GLY A N 1
ATOM 803 C CA . GLY A 1 99 ? -11.611 4.131 2.115 1.00 86.19 99 GLY A CA 1
ATOM 804 C C . GLY A 1 99 ? -12.490 5.383 2.154 1.00 86.19 99 GLY A C 1
ATOM 805 O O . GLY A 1 99 ? -12.953 5.770 3.231 1.00 86.19 99 GLY A O 1
ATOM 806 N N . ILE A 1 100 ? -12.805 5.963 0.991 1.00 88.56 100 ILE A N 1
ATOM 807 C CA . ILE A 1 100 ? -13.729 7.101 0.882 1.00 88.56 100 ILE A CA 1
ATOM 808 C C . ILE A 1 100 ? -15.149 6.660 1.255 1.00 88.56 100 ILE A C 1
ATOM 810 O O . ILE A 1 100 ? -15.778 7.286 2.110 1.00 88.56 100 ILE A O 1
ATOM 814 N N . PHE A 1 101 ? -15.632 5.553 0.681 1.00 88.31 101 PHE A N 1
ATOM 815 C CA . PHE A 1 101 ? -16.993 5.051 0.892 1.00 88.31 101 PHE A CA 1
ATOM 816 C C . PHE A 1 101 ? -17.271 4.703 2.362 1.00 88.31 101 PHE A C 1
ATOM 818 O O . PHE A 1 101 ? -18.269 5.134 2.937 1.00 88.31 101 PHE A O 1
ATOM 825 N N . TYR A 1 102 ? -16.343 4.001 3.016 1.00 84.94 102 TYR A N 1
ATOM 826 C CA . TYR A 1 102 ? -16.459 3.631 4.429 1.00 84.94 102 TYR A CA 1
ATOM 827 C C . TYR A 1 102 ? -16.032 4.748 5.396 1.00 84.94 102 TYR A C 1
ATOM 829 O O . TYR A 1 102 ? -15.983 4.516 6.605 1.00 84.94 102 TYR A O 1
ATOM 837 N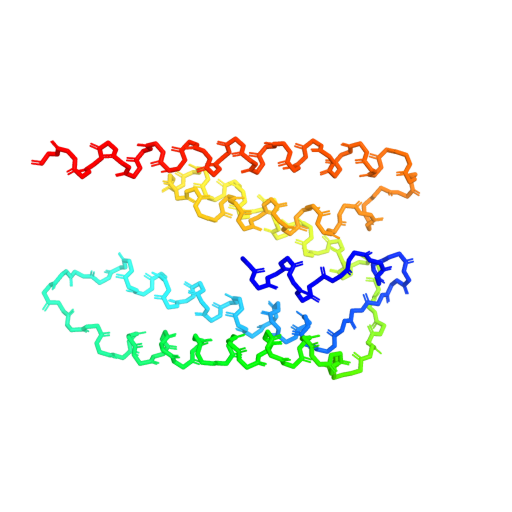 N . LYS A 1 103 ? -15.718 5.956 4.900 1.00 82.44 103 LYS A N 1
ATOM 838 C CA . LYS A 1 103 ? -15.213 7.103 5.685 1.00 82.44 103 LYS A CA 1
ATOM 839 C C . LYS A 1 103 ? -13.960 6.776 6.520 1.00 82.44 103 LYS A C 1
ATOM 841 O O . LYS A 1 103 ? -13.722 7.390 7.567 1.00 82.44 103 LYS A O 1
ATOM 846 N N . ARG A 1 104 ? -13.149 5.824 6.050 1.00 84.19 104 ARG A N 1
ATOM 847 C CA . ARG A 1 104 ? -11.893 5.350 6.653 1.00 84.19 104 ARG A CA 1
ATOM 848 C C . ARG A 1 104 ? -10.713 5.809 5.800 1.00 84.19 104 ARG A C 1
ATOM 850 O O . ARG A 1 104 ? -10.184 5.067 4.977 1.00 84.19 104 ARG A O 1
ATOM 857 N N . LEU A 1 105 ? -10.297 7.051 6.033 1.00 83.50 105 LEU A N 1
ATOM 858 C CA . LEU A 1 105 ? -9.252 7.726 5.252 1.00 83.50 105 LEU A CA 1
ATOM 859 C C . LEU A 1 105 ? -7.881 7.038 5.318 1.00 83.50 105 LEU A C 1
ATOM 861 O O . LEU A 1 105 ? -7.076 7.217 4.411 1.00 83.50 105 LEU A O 1
ATOM 865 N N . GLU A 1 106 ? -7.634 6.219 6.342 1.00 84.44 106 GLU A N 1
ATOM 866 C CA . GLU A 1 106 ? -6.433 5.383 6.463 1.00 84.44 106 GLU A CA 1
ATOM 867 C C . GLU A 1 106 ? -6.261 4.463 5.245 1.00 84.44 106 GLU A C 1
ATOM 869 O O . GLU A 1 106 ? -5.174 4.390 4.671 1.00 84.44 106 GLU A O 1
ATOM 874 N N . PHE A 1 107 ? -7.345 3.826 4.787 1.00 86.19 107 PHE A N 1
ATOM 875 C CA . PHE A 1 107 ? -7.314 2.971 3.599 1.00 86.19 107 PHE A CA 1
ATOM 876 C C . PHE A 1 107 ? -7.111 3.767 2.318 1.00 86.19 107 PHE A C 1
ATOM 878 O O . PHE A 1 107 ? -6.383 3.313 1.439 1.00 86.19 107 PHE A O 1
ATOM 885 N N . SER A 1 108 ? -7.676 4.973 2.236 1.00 88.88 108 SER A N 1
ATOM 886 C CA . SER A 1 108 ? -7.425 5.859 1.101 1.00 88.88 108 SER A CA 1
ATOM 887 C C . SER A 1 108 ? -5.967 6.306 1.044 1.00 88.88 108 SER A C 1
ATOM 889 O O . SER A 1 108 ? -5.371 6.271 -0.026 1.00 88.88 108 SER A O 1
ATOM 891 N N . GLY A 1 109 ? -5.353 6.637 2.182 1.00 87.00 109 GLY A N 1
ATOM 892 C CA . GLY A 1 109 ? -3.925 6.949 2.249 1.00 87.00 109 GLY A CA 1
ATOM 893 C C . GLY A 1 109 ? -3.045 5.776 1.805 1.00 87.00 109 GLY A C 1
ATOM 894 O O . GLY A 1 109 ? -2.129 5.953 1.006 1.00 87.00 109 GLY A O 1
ATOM 895 N N . ILE A 1 110 ? -3.343 4.555 2.262 1.00 89.19 110 ILE A N 1
ATOM 896 C CA . ILE A 1 110 ? -2.591 3.364 1.838 1.00 89.19 110 ILE A CA 1
ATOM 897 C C . ILE A 1 110 ? -2.792 3.080 0.342 1.00 89.19 110 ILE A C 1
ATOM 899 O O . ILE A 1 110 ? -1.821 2.800 -0.359 1.00 89.19 110 ILE A O 1
ATOM 903 N N . GLY A 1 111 ? -4.022 3.199 -0.163 1.00 89.75 111 GLY A N 1
ATOM 904 C CA . GLY A 1 111 ? -4.326 3.015 -1.581 1.00 89.75 111 GLY A CA 1
ATOM 905 C C . GLY A 1 111 ? -3.580 4.008 -2.476 1.00 89.75 111 GLY A C 1
ATOM 906 O O . GLY A 1 111 ? -2.972 3.608 -3.464 1.00 89.75 111 GLY A O 1
ATOM 907 N N . LEU A 1 112 ? -3.524 5.284 -2.080 1.00 90.62 112 LEU A N 1
ATOM 908 C CA . LEU A 1 112 ? -2.752 6.308 -2.790 1.00 90.62 112 LEU A CA 1
ATOM 909 C C . LEU A 1 112 ? -1.249 6.014 -2.787 1.00 90.62 112 LEU A C 1
ATOM 911 O O . LEU A 1 112 ? -0.591 6.254 -3.795 1.00 90.62 112 LEU A O 1
ATOM 915 N N . LEU A 1 113 ? -0.699 5.465 -1.697 1.00 90.62 113 LEU A N 1
ATOM 916 C CA . LEU A 1 113 ? 0.706 5.045 -1.654 1.00 90.62 113 LEU A CA 1
ATOM 917 C C . LEU A 1 113 ? 0.992 3.906 -2.640 1.00 90.62 113 LEU A C 1
ATOM 919 O O . LEU A 1 113 ? 2.002 3.961 -3.341 1.00 90.62 113 LEU A O 1
ATOM 923 N N . PHE A 1 114 ? 0.102 2.912 -2.738 1.00 88.88 114 PHE A N 1
ATOM 924 C CA . PHE A 1 114 ? 0.213 1.868 -3.761 1.00 88.88 114 PHE A CA 1
ATOM 925 C C . PHE A 1 114 ? 0.200 2.477 -5.163 1.00 88.88 114 PHE A C 1
ATOM 927 O O . PHE A 1 114 ? 1.115 2.209 -5.943 1.00 88.88 114 PHE A O 1
ATOM 934 N N . CYS A 1 115 ? -0.767 3.352 -5.461 1.00 90.81 115 CYS A N 1
ATOM 935 C CA . CYS A 1 115 ? -0.855 4.019 -6.760 1.00 90.81 115 CYS A CA 1
ATOM 936 C C . CYS A 1 115 ? 0.404 4.838 -7.074 1.00 90.81 115 CYS A C 1
ATOM 938 O O . CYS A 1 115 ? 0.926 4.756 -8.178 1.00 90.81 115 CYS A O 1
ATOM 940 N N . GLN A 1 116 ? 0.938 5.586 -6.104 1.00 91.00 116 GLN A N 1
ATOM 941 C CA . GLN A 1 116 ? 2.140 6.407 -6.282 1.00 91.00 116 GLN A CA 1
ATOM 942 C C . GLN A 1 116 ? 3.372 5.570 -6.641 1.00 91.00 116 GLN A C 1
ATOM 944 O O . GLN A 1 116 ? 4.154 5.959 -7.512 1.00 91.00 116 GLN A O 1
ATOM 949 N N . LYS A 1 117 ? 3.543 4.424 -5.974 1.00 87.50 117 LYS A N 1
ATOM 950 C CA . LYS A 1 117 ? 4.684 3.526 -6.182 1.00 87.50 117 LYS A CA 1
ATOM 951 C C . LYS A 1 117 ? 4.589 2.731 -7.481 1.00 87.50 117 LYS A C 1
ATOM 953 O O . LYS A 1 117 ? 5.620 2.384 -8.041 1.00 87.50 117 LYS A O 1
ATOM 958 N N . THR A 1 118 ? 3.378 2.470 -7.964 1.00 88.75 118 THR A N 1
ATOM 959 C CA . THR A 1 118 ? 3.123 1.616 -9.137 1.00 88.75 118 THR A CA 1
ATOM 960 C C . THR A 1 118 ? 2.742 2.399 -10.396 1.00 88.75 118 THR A C 1
ATOM 962 O O . THR A 1 118 ? 2.566 1.797 -11.450 1.00 88.75 118 THR A O 1
ATOM 965 N N . VAL A 1 119 ? 2.665 3.736 -10.339 1.00 88.44 119 VAL A N 1
ATOM 966 C CA . VAL A 1 119 ? 2.265 4.569 -11.491 1.00 88.44 119 VAL A CA 1
ATOM 967 C C . VAL A 1 119 ? 3.192 4.413 -12.702 1.00 88.44 119 VAL A C 1
ATOM 969 O O . VAL A 1 119 ? 2.737 4.500 -13.840 1.00 88.44 119 VAL A O 1
ATOM 972 N N . ASP A 1 120 ? 4.472 4.116 -12.470 1.00 85.12 120 ASP A N 1
ATOM 973 C CA . ASP A 1 120 ? 5.466 3.925 -13.534 1.00 85.12 120 ASP A CA 1
ATOM 974 C C . ASP A 1 120 ? 5.205 2.649 -14.352 1.00 85.12 120 ASP A C 1
ATOM 976 O O . ASP A 1 120 ? 5.593 2.571 -15.511 1.00 85.12 120 ASP A O 1
ATOM 980 N N . ALA A 1 121 ? 4.492 1.671 -13.785 1.00 85.25 121 ALA A N 1
ATOM 981 C CA . ALA A 1 121 ? 4.041 0.479 -14.507 1.00 85.25 121 ALA A CA 1
ATOM 982 C C . ALA A 1 121 ? 2.812 0.748 -15.401 1.00 85.25 121 ALA A C 1
ATOM 984 O O . ALA A 1 121 ? 2.508 -0.028 -16.313 1.00 85.25 121 ALA A O 1
ATOM 985 N N . MET A 1 122 ? 2.087 1.841 -15.136 1.00 86.44 122 MET A N 1
ATOM 986 C CA . MET A 1 122 ? 0.918 2.268 -15.913 1.00 86.44 122 MET A CA 1
ATOM 987 C C . MET A 1 122 ? 1.294 3.208 -17.048 1.00 86.44 122 MET A C 1
ATOM 989 O O . MET A 1 122 ? 0.788 3.090 -18.164 1.00 86.44 122 MET A O 1
ATOM 993 N N . ILE A 1 123 ? 2.169 4.166 -16.756 1.00 85.81 123 ILE A N 1
ATOM 994 C CA . ILE A 1 123 ? 2.485 5.260 -17.660 1.00 85.81 123 ILE A CA 1
ATOM 995 C C . ILE A 1 123 ? 3.919 5.090 -18.144 1.00 85.81 123 ILE A C 1
ATOM 997 O O . ILE A 1 123 ? 4.869 5.374 -17.425 1.00 85.81 123 ILE A O 1
ATOM 1001 N N . HIS A 1 124 ? 4.062 4.674 -19.400 1.00 80.75 124 HIS A N 1
ATOM 1002 C CA . HIS A 1 124 ? 5.367 4.425 -20.016 1.00 80.75 124 HIS A CA 1
ATOM 1003 C C . HIS A 1 124 ? 6.145 5.717 -20.305 1.00 80.75 124 HIS A C 1
ATOM 1005 O O . HIS A 1 124 ? 7.369 5.690 -20.389 1.00 80.75 124 HIS A O 1
ATOM 1011 N N . ASN A 1 125 ? 5.455 6.855 -20.461 1.00 87.88 125 ASN A N 1
ATOM 1012 C CA . ASN A 1 125 ? 6.122 8.140 -20.637 1.00 87.88 125 ASN A CA 1
ATOM 1013 C C . ASN A 1 125 ? 6.576 8.685 -19.261 1.00 87.88 125 ASN A C 1
ATOM 1015 O O . ASN A 1 125 ? 5.723 9.021 -18.424 1.00 87.88 125 ASN A O 1
ATOM 1019 N N . PRO A 1 126 ? 7.898 8.818 -19.029 1.00 84.00 126 PRO A N 1
ATOM 1020 C CA . PRO A 1 126 ? 8.455 9.146 -17.718 1.00 84.00 126 PRO A CA 1
ATOM 1021 C C . PRO A 1 126 ? 8.030 10.531 -17.224 1.00 84.00 126 PRO A C 1
ATOM 1023 O O . PRO A 1 126 ? 7.783 10.706 -16.031 1.00 84.00 126 PRO A O 1
ATOM 1026 N N . GLN A 1 127 ? 7.873 11.505 -18.126 1.00 87.44 127 GLN A N 1
ATOM 1027 C CA . GLN A 1 127 ? 7.485 12.865 -17.755 1.00 87.44 127 GLN A CA 1
ATOM 1028 C C . GLN A 1 127 ? 6.057 12.884 -17.201 1.00 87.44 127 GLN A C 1
ATOM 1030 O O . GLN A 1 127 ? 5.814 13.415 -16.119 1.00 87.44 127 GLN A O 1
ATOM 1035 N N . SER A 1 128 ? 5.123 12.216 -17.885 1.00 85.19 128 SER A N 1
ATOM 1036 C CA . SER A 1 128 ? 3.756 12.061 -17.382 1.00 85.19 128 SER A CA 1
ATOM 1037 C C . SER A 1 128 ? 3.696 11.233 -16.097 1.00 85.19 128 SER A C 1
ATOM 1039 O O . SER A 1 128 ? 3.003 11.631 -15.162 1.00 85.19 128 SER A O 1
ATOM 1041 N N . ALA A 1 129 ? 4.446 10.129 -15.995 1.00 86.44 129 ALA A N 1
ATOM 1042 C CA . ALA A 1 129 ? 4.475 9.296 -14.791 1.00 86.44 129 ALA A CA 1
ATOM 1043 C C . ALA A 1 129 ? 4.945 10.091 -13.560 1.00 86.44 129 ALA A C 1
ATOM 1045 O O . ALA A 1 129 ? 4.367 9.986 -12.474 1.00 86.44 129 ALA A O 1
ATOM 1046 N N . GLN A 1 130 ? 5.944 10.959 -13.741 1.00 86.88 130 GLN A N 1
ATOM 1047 C CA . GLN A 1 130 ? 6.427 11.858 -12.701 1.00 86.88 130 GLN A CA 1
ATOM 1048 C C . GLN A 1 130 ? 5.376 12.903 -12.308 1.00 86.88 130 GLN A C 1
ATOM 1050 O O . GLN A 1 130 ? 5.147 13.101 -11.113 1.00 86.88 130 GLN A O 1
ATOM 1055 N N . THR A 1 131 ? 4.692 13.523 -13.276 1.00 89.38 131 THR A N 1
ATOM 1056 C CA . THR A 1 131 ? 3.597 14.467 -13.000 1.00 89.38 131 THR A CA 1
ATOM 1057 C C . THR A 1 131 ? 2.483 13.806 -12.187 1.00 89.38 131 THR A C 1
ATOM 1059 O O . THR A 1 131 ? 2.093 14.332 -11.145 1.00 89.38 131 THR A O 1
ATOM 1062 N N . PHE A 1 132 ? 2.013 12.622 -12.592 1.00 89.62 132 PHE A N 1
ATOM 1063 C CA . PHE A 1 132 ? 0.988 11.882 -11.847 1.00 89.62 132 PHE A CA 1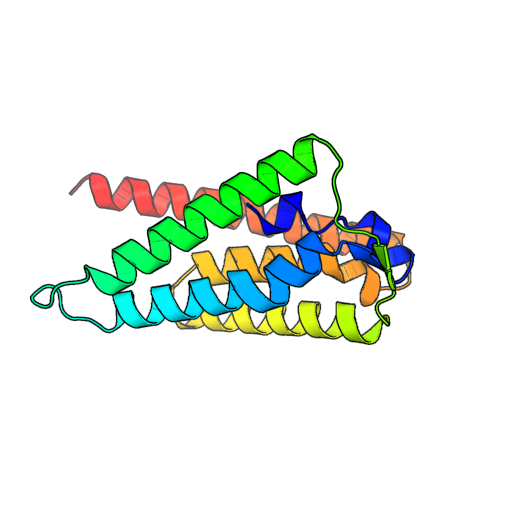
ATOM 1064 C C . PHE A 1 132 ? 1.466 11.464 -10.454 1.00 89.62 132 PHE A C 1
ATOM 1066 O O . PHE A 1 132 ? 0.730 11.617 -9.479 1.00 89.62 132 PHE A O 1
ATOM 1073 N N . SER A 1 133 ? 2.712 11.000 -10.325 1.00 89.44 133 SER A N 1
ATOM 1074 C CA . SER A 1 133 ? 3.308 10.685 -9.023 1.00 89.44 133 SER A CA 1
ATOM 1075 C C . SER A 1 133 ? 3.310 11.896 -8.087 1.00 89.44 133 SER A C 1
ATOM 1077 O O . SER A 1 133 ? 3.051 11.742 -6.894 1.00 89.44 133 SER A O 1
ATOM 1079 N N . LEU A 1 134 ? 3.606 13.090 -8.606 1.00 91.00 134 LEU A N 1
ATOM 1080 C CA . LEU A 1 134 ? 3.630 14.330 -7.832 1.00 91.00 134 LEU A CA 1
ATOM 1081 C C . LEU A 1 134 ? 2.214 14.735 -7.400 1.00 91.00 134 LEU A C 1
ATOM 1083 O O . LEU A 1 134 ? 2.001 15.052 -6.231 1.00 91.00 134 LEU A O 1
ATOM 1087 N N . ILE A 1 135 ? 1.232 14.635 -8.300 1.00 93.06 135 ILE A N 1
ATOM 1088 C CA . ILE A 1 135 ? -0.183 14.888 -7.986 1.00 93.06 135 ILE A CA 1
ATOM 1089 C C . ILE A 1 135 ? -0.660 13.978 -6.844 1.00 93.06 135 ILE A C 1
ATOM 1091 O O . ILE A 1 135 ? -1.246 14.460 -5.873 1.00 93.06 135 ILE A O 1
ATOM 1095 N N . ILE A 1 136 ? -0.372 12.672 -6.919 1.00 91.31 136 ILE A N 1
ATOM 1096 C CA . ILE A 1 136 ? -0.750 11.714 -5.868 1.00 91.31 136 ILE A CA 1
ATOM 1097 C C . ILE A 1 136 ? -0.067 12.067 -4.539 1.00 91.31 136 ILE A C 1
ATOM 1099 O O . ILE A 1 136 ? -0.681 11.957 -3.477 1.00 91.31 136 ILE A O 1
ATOM 1103 N N . TRP A 1 137 ? 1.184 12.525 -4.584 1.00 91.62 137 TRP A N 1
ATOM 1104 C CA . TRP A 1 137 ? 1.920 12.931 -3.391 1.00 91.62 137 TRP A CA 1
ATOM 1105 C C . TRP A 1 137 ? 1.312 14.167 -2.713 1.00 91.62 137 TRP A C 1
ATOM 1107 O O . TRP A 1 137 ? 1.114 14.158 -1.499 1.00 91.62 137 TRP A O 1
ATOM 1117 N N . ILE A 1 138 ? 0.931 15.194 -3.483 1.00 91.75 138 ILE A N 1
ATOM 1118 C CA . ILE A 1 138 ? 0.209 16.364 -2.950 1.00 91.75 138 ILE A CA 1
ATOM 1119 C C . ILE A 1 138 ? -1.093 15.918 -2.277 1.00 91.75 138 ILE A C 1
ATOM 1121 O O . ILE A 1 138 ? -1.397 16.343 -1.162 1.00 91.75 138 ILE A O 1
ATOM 1125 N N . LEU A 1 139 ? -1.844 15.023 -2.922 1.00 90.88 139 LEU A N 1
ATOM 1126 C CA . LEU A 1 139 ? -3.109 14.521 -2.389 1.00 90.88 139 LEU A CA 1
ATOM 1127 C C . LEU A 1 139 ? -2.909 13.749 -1.074 1.00 90.88 139 LEU A C 1
ATOM 1129 O O . LEU A 1 139 ? -3.690 13.913 -0.137 1.00 90.88 139 LEU A O 1
ATOM 1133 N N . LEU A 1 140 ? -1.827 12.973 -0.965 1.00 90.00 140 LEU A N 1
ATOM 1134 C CA . LEU A 1 140 ? -1.417 12.317 0.279 1.00 90.00 140 LEU A CA 1
ATOM 1135 C C . LEU A 1 140 ? -1.135 13.319 1.402 1.00 90.00 140 LEU A C 1
ATOM 1137 O O . LEU A 1 140 ? -1.617 13.123 2.517 1.00 90.00 140 LEU A O 1
ATOM 1141 N N . VAL A 1 141 ? -0.396 14.395 1.122 1.00 90.25 141 VAL A N 1
ATOM 1142 C CA . VAL A 1 141 ? -0.097 15.436 2.120 1.00 90.25 141 VAL A CA 1
ATOM 1143 C C . VAL A 1 141 ? -1.380 16.093 2.622 1.00 90.25 141 VAL A C 1
ATOM 1145 O O . VAL A 1 141 ? -1.590 16.187 3.833 1.00 90.25 141 VAL A O 1
ATOM 1148 N N . VAL A 1 142 ? -2.273 16.483 1.710 1.00 91.31 142 VAL A N 1
ATOM 1149 C CA . VAL A 1 142 ? -3.577 17.064 2.066 1.00 91.31 142 VAL A CA 1
ATOM 1150 C C . VAL A 1 142 ? -4.382 16.102 2.941 1.00 91.31 142 VAL A C 1
ATOM 1152 O O . VAL A 1 142 ? -4.937 16.514 3.962 1.00 91.31 142 VAL A O 1
ATOM 1155 N N . LEU A 1 143 ? -4.407 14.812 2.592 1.00 88.88 143 LEU A N 1
ATOM 1156 C CA . LEU A 1 143 ? -5.116 13.788 3.357 1.00 88.88 143 LEU A CA 1
ATOM 1157 C C . LEU A 1 143 ? -4.554 13.642 4.778 1.00 88.88 143 LEU A C 1
ATOM 1159 O O . LEU A 1 143 ? -5.331 13.562 5.730 1.00 88.88 143 LEU A O 1
ATOM 1163 N N . VAL A 1 144 ? -3.229 13.648 4.945 1.00 87.00 144 VAL A N 1
ATOM 1164 C CA . VAL A 1 144 ? -2.575 13.561 6.263 1.00 87.00 144 VAL A CA 1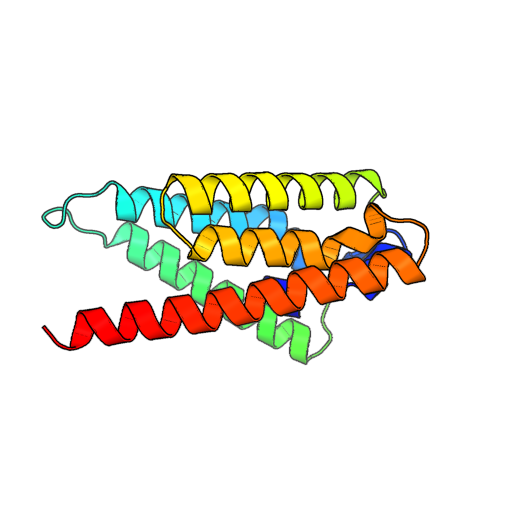
ATOM 1165 C C . VAL A 1 144 ? -2.883 14.788 7.124 1.00 87.00 144 VAL A C 1
ATOM 1167 O O . VAL A 1 144 ? -3.225 14.638 8.300 1.00 87.00 144 VAL A O 1
ATOM 1170 N N . ILE A 1 145 ? -2.818 15.995 6.553 1.00 88.88 145 ILE A N 1
ATOM 1171 C CA . ILE A 1 145 ? -3.161 17.238 7.263 1.00 88.88 145 ILE A CA 1
ATOM 1172 C C . ILE A 1 145 ? -4.624 17.200 7.709 1.00 88.88 145 ILE A C 1
ATOM 1174 O O . ILE A 1 145 ? -4.919 17.403 8.887 1.00 88.88 145 ILE A O 1
ATOM 1178 N N . TYR A 1 146 ? -5.538 16.871 6.794 1.00 88.44 146 TYR A N 1
ATOM 1179 C CA . TYR A 1 146 ? -6.961 16.755 7.100 1.00 88.44 146 TYR A CA 1
ATOM 1180 C C . TYR A 1 146 ? -7.223 15.733 8.212 1.00 88.44 146 TYR A C 1
ATOM 1182 O O . TYR A 1 146 ? -7.967 16.007 9.157 1.00 88.44 146 TYR A O 1
ATOM 1190 N N . PHE A 1 147 ? -6.590 14.560 8.128 1.00 83.44 147 PHE A N 1
ATOM 1191 C CA . PHE A 1 147 ? -6.722 13.518 9.139 1.00 83.44 147 PHE A CA 1
ATOM 1192 C C . PHE A 1 147 ? -6.241 14.002 10.510 1.00 83.44 147 PHE A C 1
ATOM 1194 O O . PHE A 1 147 ? -6.937 13.803 11.505 1.00 83.44 147 PHE A O 1
ATOM 1201 N N . THR A 1 148 ? -5.108 14.704 10.554 1.00 84.88 148 THR A N 1
ATOM 1202 C CA . THR A 1 148 ? -4.534 15.255 11.789 1.00 84.88 148 THR A CA 1
ATOM 1203 C C . THR A 1 148 ? -5.455 16.302 12.423 1.00 84.88 148 THR A C 1
ATOM 1205 O O . THR A 1 148 ? -5.716 16.244 13.625 1.00 84.88 148 THR A O 1
ATOM 1208 N N . ILE A 1 149 ? -6.020 17.217 11.625 1.00 86.44 149 ILE A N 1
ATOM 1209 C CA . ILE A 1 149 ? -6.991 18.220 12.100 1.00 86.44 149 ILE A CA 1
ATOM 1210 C C . ILE A 1 149 ? -8.234 17.533 12.671 1.00 86.44 149 ILE A C 1
ATOM 1212 O O . ILE A 1 149 ? -8.682 17.850 13.775 1.00 86.44 149 ILE A O 1
ATOM 1216 N N . ARG A 1 150 ? -8.783 16.557 11.939 1.00 82.56 150 ARG A N 1
ATOM 1217 C CA . ARG A 1 150 ? -9.965 15.809 12.373 1.00 82.56 150 ARG A CA 1
ATOM 1218 C C . ARG A 1 150 ? -9.702 15.060 13.678 1.00 82.56 150 ARG A C 1
ATOM 1220 O O . ARG A 1 150 ? -10.566 15.073 14.553 1.00 82.56 150 ARG A O 1
ATOM 1227 N N . LEU A 1 151 ? -8.532 14.442 13.832 1.00 79.81 151 LEU A N 1
ATOM 1228 C CA . LEU A 1 151 ? -8.153 13.754 15.066 1.00 79.81 151 LEU A CA 1
ATOM 1229 C C . LEU A 1 151 ? -8.074 14.737 16.246 1.00 79.81 151 LEU A C 1
ATOM 1231 O O . LEU A 1 151 ? -8.695 14.499 17.278 1.00 79.81 151 LEU A O 1
ATOM 1235 N N . SER A 1 152 ? -7.407 15.879 16.048 1.00 75.56 152 SER 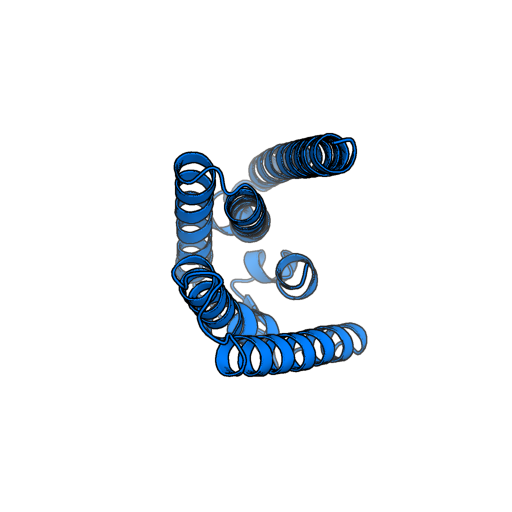A N 1
ATOM 1236 C CA . SER A 1 152 ? -7.256 16.946 17.048 1.00 75.56 152 SER A CA 1
ATOM 1237 C C . SER A 1 152 ? -8.597 17.539 17.507 1.00 75.56 152 SER A C 1
ATOM 1239 O O . SER A 1 152 ? -8.798 17.798 18.695 1.00 75.56 152 SER A O 1
ATOM 1241 N N . SER A 1 153 ? -9.558 17.694 16.589 1.00 77.00 153 SER A N 1
ATOM 1242 C CA . SER A 1 153 ? -10.900 18.197 16.919 1.00 77.00 153 SER A CA 1
ATOM 1243 C C . SER A 1 153 ? -11.707 17.265 17.831 1.00 77.00 153 SER A C 1
ATOM 1245 O O . SER A 1 153 ? -12.508 17.745 18.627 1.00 77.00 153 SER A O 1
ATOM 1247 N N . ARG A 1 154 ? -11.483 15.943 17.763 1.00 61.38 154 ARG A N 1
ATOM 1248 C CA . ARG A 1 154 ? -12.198 14.954 18.590 1.00 61.38 154 ARG A CA 1
ATOM 1249 C C . ARG A 1 154 ? -11.705 14.901 20.032 1.00 61.38 154 ARG A C 1
ATOM 1251 O O . ARG A 1 154 ? -12.480 14.547 20.904 1.00 61.38 154 ARG A O 1
ATOM 1258 N N . THR A 1 155 ? -10.445 15.249 20.274 1.00 59.28 155 THR A N 1
ATOM 1259 C CA . THR A 1 155 ? -9.826 15.286 21.610 1.00 59.28 155 THR A CA 1
ATOM 1260 C C . THR A 1 155 ? -10.157 16.540 22.426 1.00 59.28 155 THR A C 1
ATOM 1262 O O . THR A 1 155 ? -9.750 16.621 23.577 1.00 59.28 155 THR A O 1
ATOM 1265 N N . ARG A 1 156 ? -10.854 17.532 21.849 1.00 53.06 156 ARG A N 1
ATOM 1266 C CA . ARG A 1 156 ? -11.286 18.757 22.558 1.00 53.06 156 ARG A CA 1
ATOM 1267 C C . ARG A 1 156 ? -12.692 18.666 23.177 1.00 53.06 156 ARG A C 1
ATOM 1269 O O . ARG A 1 156 ? -13.166 19.673 23.696 1.00 53.06 156 ARG A O 1
ATOM 1276 N N . LEU A 1 157 ? -13.346 17.510 23.088 1.00 45.00 157 LEU A N 1
ATOM 1277 C CA . LEU A 1 157 ? -14.625 17.195 23.738 1.00 45.00 157 LEU A CA 1
ATOM 1278 C C . LEU A 1 157 ? -14.367 16.318 24.962 1.00 45.00 157 LEU A C 1
ATOM 1280 O O . LEU A 1 157 ? -15.082 16.520 25.964 1.00 45.00 157 LEU A O 1
#

Foldseek 3Di:
DLLLLQQALVCLLVQKHFPLNVCCVPPLVVLVVVLVVVVVPDDPPDDSVVSVVSVVVSVVVSVVSNVCVVVVNRNDMDHHDLVVLVVLLVVLVVQLVVCVVVVNLVSNLVSLSSNLSSLCSVDVPVVVSVVVSVVSVVVSVVSVVVVVVVVVVVVVD

Radius of gyration: 17.04 Å; chains: 1; bounding box: 40×31×46 Å

Organism: Staphylococcus aureus (NCBI:txid1280)